Protein AF-0000000076866438 (afdb_homodimer)

Radius of gyration: 17.54 Å; Cα contacts (8 Å, |Δi|>4): 318; chains: 2; bounding box: 31×53×36 Å

Foldseek 3Di:
DFKFFDPPDDLVLLVVLLVVLVVQDFPLVLCPPPHVQVPVVDSRSSSRQSLRSSCLVCVVVPDDSCSVNGIDDDPDFPADDSRGHDDNPD/DFKFFDPPDDLVLLVVLLVVLVVQDFPLVLCPPPHVQVPVVDSRSSSRQSLRSSCLVCVVVPDDSCSVPGIDDDPDFPADDSRGHDDNPD

Structure (mmCIF, N/CA/C/O backbone):
data_AF-0000000076866438-model_v1
#
loop_
_entity.id
_entity.type
_entity.pdbx_description
1 polymer 'X8 domain-containing protein'
#
loop_
_atom_site.group_PDB
_atom_site.id
_atom_site.type_symbol
_atom_site.label_atom_id
_atom_site.label_alt_id
_atom_site.label_comp_id
_atom_site.label_asym_id
_atom_site.label_entity_id
_atom_site.label_seq_id
_atom_site.pdbx_PDB_ins_code
_atom_site.Cartn_x
_atom_site.Cartn_y
_atom_site.Cartn_z
_atom_site.occupancy
_atom_site.B_iso_or_equiv
_atom_site.auth_seq_id
_atom_site.auth_comp_id
_atom_site.auth_asym_id
_atom_site.auth_atom_id
_atom_site.pdbx_PDB_model_num
ATOM 1 N N . MET A 1 1 ? -9.086 10 14.938 1 94.44 1 MET A N 1
ATOM 2 C CA . MET A 1 1 ? -7.809 9.328 14.719 1 94.44 1 MET A CA 1
ATOM 3 C C . MET A 1 1 ? -7.133 9.836 13.453 1 94.44 1 MET A C 1
ATOM 5 O O . MET A 1 1 ? -7.797 10.344 12.547 1 94.44 1 MET A O 1
ATOM 9 N N . TYR A 1 2 ? -5.754 9.938 13.547 1 97.69 2 TYR A N 1
ATOM 10 C CA . TYR A 1 2 ? -4.953 10.398 12.414 1 97.69 2 TYR A CA 1
ATOM 11 C C . TYR A 1 2 ? -4.102 9.273 11.852 1 97.69 2 TYR A C 1
ATOM 13 O O . TYR A 1 2 ? -3.711 8.352 12.578 1 97.69 2 TYR A O 1
ATOM 21 N N . CYS A 1 3 ? -3.908 9.328 10.602 1 98.06 3 CYS A N 1
ATOM 22 C CA . CYS A 1 3 ? -3.047 8.367 9.914 1 98.06 3 CYS A CA 1
ATOM 23 C C . CYS A 1 3 ? -1.666 8.961 9.664 1 98.06 3 CYS A C 1
ATOM 25 O O . CYS A 1 3 ? -1.512 9.852 8.828 1 98.06 3 CYS A O 1
ATOM 27 N N . VAL A 1 4 ? -0.634 8.477 10.414 1 98.62 4 VAL A N 1
ATOM 28 C CA . VAL A 1 4 ? 0.696 9.07 10.305 1 98.62 4 VAL A CA 1
ATOM 29 C C . VAL A 1 4 ? 1.704 8 9.891 1 98.62 4 VAL A C 1
ATOM 31 O O . VAL A 1 4 ? 1.559 6.828 10.25 1 98.62 4 VAL A O 1
ATOM 34 N N . CYS A 1 5 ? 2.758 8.469 9.141 1 98.69 5 CYS A N 1
ATOM 35 C CA . CYS A 1 5 ? 3.799 7.531 8.727 1 98.69 5 CYS A CA 1
ATOM 36 C C . CYS A 1 5 ? 4.773 7.258 9.867 1 98.69 5 CYS A C 1
ATOM 38 O O . CYS A 1 5 ? 5.09 8.156 10.648 1 98.69 5 CYS A O 1
ATOM 40 N N . LYS A 1 6 ? 5.148 6.012 9.836 1 97.69 6 LYS A N 1
ATOM 41 C CA . LYS A 1 6 ? 6.129 5.613 10.844 1 97.69 6 LYS A CA 1
ATOM 42 C C . LYS A 1 6 ? 7.496 6.23 10.562 1 97.69 6 LYS A C 1
ATOM 44 O O . LYS A 1 6 ? 7.949 6.238 9.414 1 97.69 6 LYS A O 1
ATOM 49 N N . SER A 1 7 ? 8.141 6.676 11.656 1 97 7 SER A N 1
ATOM 50 C CA . SER A 1 7 ? 9.406 7.383 11.477 1 97 7 SER A CA 1
ATOM 51 C C . SER A 1 7 ? 10.508 6.438 11.008 1 97 7 SER A C 1
ATOM 53 O O . SER A 1 7 ? 11.492 6.871 10.406 1 97 7 SER A O 1
ATOM 55 N N . ASP A 1 8 ? 10.312 5.098 11.227 1 96.75 8 ASP A N 1
ATOM 56 C CA . ASP A 1 8 ? 11.359 4.145 10.898 1 96.75 8 ASP A CA 1
ATOM 57 C C . ASP A 1 8 ? 11.047 3.414 9.594 1 96.75 8 ASP A C 1
ATOM 59 O O . ASP A 1 8 ? 11.742 2.469 9.219 1 96.75 8 ASP A O 1
ATOM 63 N N . ALA A 1 9 ? 10.031 3.859 8.969 1 94.81 9 ALA A N 1
ATOM 64 C CA . ALA A 1 9 ? 9.711 3.244 7.684 1 94.81 9 ALA A CA 1
ATOM 65 C C . ALA A 1 9 ? 10.742 3.611 6.629 1 94.81 9 ALA A C 1
ATOM 67 O O . ALA A 1 9 ? 11.445 4.617 6.758 1 94.81 9 ALA A O 1
ATOM 68 N N . ASN A 1 10 ? 10.891 2.703 5.637 1 93.88 10 ASN A N 1
ATOM 69 C CA . ASN A 1 10 ? 11.797 2.953 4.523 1 93.88 10 ASN A CA 1
ATOM 70 C C . ASN A 1 10 ? 11.391 4.199 3.74 1 93.88 10 ASN A C 1
ATOM 72 O O . ASN A 1 10 ? 10.234 4.344 3.348 1 93.88 10 ASN A O 1
ATOM 76 N N . PRO A 1 11 ? 12.398 5.176 3.453 1 95.44 11 PRO A N 1
ATOM 77 C CA . PRO A 1 11 ? 12.047 6.426 2.775 1 95.44 11 PRO A CA 1
ATOM 78 C C . PRO A 1 11 ? 11.477 6.199 1.376 1 95.44 11 PRO A C 1
ATOM 80 O O . PRO A 1 11 ? 10.633 6.969 0.918 1 95.44 11 PRO A O 1
ATOM 83 N N . VAL A 1 12 ? 11.914 5.16 0.755 1 93.44 12 VAL A N 1
ATOM 84 C CA . VAL A 1 12 ? 11.375 4.855 -0.569 1 93.44 12 VAL A CA 1
ATOM 85 C C . VAL A 1 12 ? 9.922 4.422 -0.452 1 93.44 12 VAL A C 1
ATOM 87 O O . VAL A 1 12 ? 9.078 4.84 -1.248 1 93.44 12 VAL A O 1
ATOM 90 N N . ALA A 1 13 ? 9.695 3.643 0.565 1 94 13 ALA A N 1
ATOM 91 C CA . ALA A 1 13 ? 8.32 3.221 0.812 1 94 13 ALA A CA 1
ATOM 92 C C . ALA A 1 13 ? 7.434 4.41 1.176 1 94 13 ALA A C 1
ATOM 94 O O . ALA A 1 13 ? 6.281 4.488 0.75 1 94 13 ALA A O 1
ATOM 95 N N . MET A 1 14 ? 7.988 5.312 1.877 1 96.75 14 MET A N 1
ATOM 96 C CA . MET A 1 14 ? 7.238 6.52 2.223 1 96.75 14 MET A CA 1
ATOM 97 C C . MET A 1 14 ? 6.934 7.348 0.978 1 96.75 14 MET A C 1
ATOM 99 O O . MET A 1 14 ? 5.828 7.867 0.829 1 96.75 14 MET A O 1
ATOM 103 N N . GLN A 1 15 ? 7.895 7.445 0.109 1 96.25 15 GLN A N 1
ATOM 104 C CA . GLN A 1 15 ? 7.664 8.203 -1.116 1 96.25 15 GLN A CA 1
ATOM 105 C C . GLN A 1 15 ? 6.566 7.566 -1.961 1 96.25 15 GLN A C 1
ATOM 107 O O . GLN A 1 15 ? 5.75 8.273 -2.559 1 96.25 15 GLN A O 1
ATOM 112 N N . LYS A 1 16 ? 6.516 6.254 -1.941 1 94.38 16 LYS A N 1
ATOM 113 C CA . LYS A 1 16 ? 5.469 5.555 -2.682 1 94.38 16 LYS A CA 1
ATOM 114 C C . LYS A 1 16 ? 4.102 5.793 -2.053 1 94.38 16 LYS A C 1
ATOM 116 O O . LYS A 1 16 ? 3.107 5.969 -2.762 1 94.38 16 LYS A O 1
ATOM 121 N N . ALA A 1 17 ? 4.086 5.816 -0.719 1 97.25 17 ALA A N 1
ATOM 122 C CA . ALA A 1 17 ? 2.846 6.133 -0.014 1 97.25 17 ALA A CA 1
ATOM 123 C C . ALA A 1 17 ? 2.365 7.543 -0.348 1 97.25 17 ALA A C 1
ATOM 125 O O . ALA A 1 17 ? 1.174 7.762 -0.574 1 97.25 17 ALA A O 1
ATOM 126 N N . ILE A 1 18 ? 3.338 8.445 -0.45 1 98.31 18 ILE A N 1
ATOM 127 C CA . ILE A 1 18 ? 3.01 9.82 -0.825 1 98.31 18 ILE A CA 1
ATOM 128 C C . ILE A 1 18 ? 2.414 9.844 -2.23 1 98.31 18 ILE A C 1
ATOM 130 O O . ILE A 1 18 ? 1.338 10.398 -2.447 1 98.31 18 ILE A O 1
ATOM 134 N N . ASP A 1 19 ? 3.074 9.203 -3.148 1 96.94 19 ASP A N 1
ATOM 135 C CA . ASP A 1 19 ? 2.619 9.18 -4.535 1 96.94 19 ASP A CA 1
ATOM 136 C C . ASP A 1 19 ? 1.227 8.562 -4.645 1 96.94 19 ASP A C 1
ATOM 138 O O . ASP A 1 19 ? 0.38 9.062 -5.391 1 96.94 19 ASP A O 1
ATOM 142 N N . TYR A 1 20 ? 1.053 7.582 -3.914 1 95.69 20 TYR A N 1
ATOM 143 C CA . TYR A 1 20 ? -0.239 6.906 -3.941 1 95.69 20 TYR A CA 1
ATOM 144 C C . TYR A 1 20 ? -1.34 7.809 -3.398 1 95.69 20 TYR A C 1
ATOM 146 O O . TYR A 1 20 ? -2.357 8.023 -4.062 1 95.69 20 TYR A O 1
ATOM 154 N N . ALA A 1 21 ? -1.136 8.289 -2.203 1 97.75 21 ALA A N 1
ATOM 155 C CA . ALA A 1 21 ? -2.139 9.133 -1.563 1 97.75 21 ALA A CA 1
ATOM 156 C C . ALA A 1 21 ? -2.465 10.344 -2.43 1 97.75 21 ALA A C 1
ATOM 158 O O . ALA A 1 21 ? -3.637 10.68 -2.623 1 97.75 21 ALA A O 1
ATOM 159 N N . CYS A 1 22 ? -1.438 10.906 -2.949 1 98.31 22 CYS A N 1
ATOM 160 C CA . CYS A 1 22 ? -1.646 12.086 -3.779 1 98.31 22 CYS A CA 1
ATOM 161 C C . CYS A 1 22 ? -2.361 11.719 -5.074 1 98.31 22 CYS A C 1
ATOM 163 O O . CYS A 1 22 ? -3.242 12.453 -5.527 1 98.31 22 CYS A O 1
ATOM 165 N N . GLY A 1 23 ? -1.96 10.656 -5.57 1 96.31 23 GLY A N 1
ATOM 166 C CA . GLY A 1 23 ? -2.586 10.188 -6.797 1 96.31 23 GLY A CA 1
ATOM 167 C C . GLY A 1 23 ? -4.027 9.75 -6.605 1 96.31 23 GLY A C 1
ATOM 168 O O . GLY A 1 23 ? -4.789 9.664 -7.57 1 96.31 23 GLY A O 1
ATOM 169 N N . LYS A 1 24 ? -4.395 9.523 -5.312 1 95.06 24 LYS A N 1
ATOM 170 C CA . LYS A 1 24 ? -5.727 8.992 -5.039 1 95.06 24 LYS A CA 1
ATOM 171 C C . LYS A 1 24 ? -6.609 10.039 -4.359 1 95.06 24 LYS A C 1
ATOM 173 O O . LYS A 1 24 ? -7.637 9.695 -3.766 1 95.06 24 LYS A O 1
ATOM 178 N N . GLY A 1 25 ? -6.203 11.32 -4.363 1 95.88 25 GLY A N 1
ATOM 179 C CA . GLY A 1 25 ? -7.129 12.383 -4.016 1 95.88 25 GLY A CA 1
ATOM 180 C C . GLY A 1 25 ? -6.758 13.102 -2.732 1 95.88 25 GLY A C 1
ATOM 181 O O . GLY A 1 25 ? -7.441 14.039 -2.32 1 95.88 25 GLY A O 1
ATOM 182 N N . ALA A 1 26 ? -5.648 12.695 -2.113 1 97.81 26 ALA A N 1
ATOM 183 C CA . ALA A 1 26 ? -5.152 13.477 -0.986 1 97.81 26 ALA A CA 1
ATOM 184 C C . ALA A 1 26 ? -4.828 14.906 -1.413 1 97.81 26 ALA A C 1
ATOM 186 O O . ALA A 1 26 ? -4.551 15.164 -2.588 1 97.81 26 ALA A O 1
ATOM 187 N N . ASP A 1 27 ? -5.023 15.812 -0.448 1 98.31 27 ASP A N 1
ATOM 188 C CA . ASP A 1 27 ? -4.637 17.188 -0.733 1 98.31 27 ASP A CA 1
ATOM 189 C C . ASP A 1 27 ? -3.131 17.375 -0.572 1 98.31 27 ASP A C 1
ATOM 191 O O . ASP A 1 27 ? -2.668 17.859 0.469 1 98.31 27 ASP A O 1
ATOM 195 N N . CYS A 1 28 ? -2.412 17.203 -1.596 1 98.62 28 CYS A N 1
ATOM 196 C CA . CYS A 1 28 ? -0.958 17.219 -1.5 1 98.62 28 CYS A CA 1
ATOM 197 C C . CYS A 1 28 ? -0.394 18.594 -1.804 1 98.62 28 CYS A C 1
ATOM 199 O O . CYS A 1 28 ? 0.812 18.812 -1.685 1 98.62 28 CYS A O 1
ATOM 201 N N . THR A 1 29 ? -1.318 19.531 -2.121 1 98.44 29 THR A N 1
ATOM 202 C CA . THR A 1 29 ? -0.868 20.906 -2.273 1 98.44 29 THR A CA 1
ATOM 203 C C . THR A 1 29 ? -0.318 21.453 -0.956 1 98.44 29 THR A C 1
ATOM 205 O O . THR A 1 29 ? 0.537 22.344 -0.951 1 98.44 29 THR A O 1
ATOM 208 N N . GLN A 1 30 ? -0.712 20.859 0.175 1 98.38 30 GLN A N 1
ATOM 209 C CA . GLN A 1 30 ? -0.314 21.312 1.504 1 98.38 30 GLN A CA 1
ATOM 210 C C . GLN A 1 30 ? 1.146 20.969 1.787 1 98.38 30 GLN A C 1
ATOM 212 O O . GLN A 1 30 ? 1.764 21.562 2.682 1 98.38 30 GLN A O 1
ATOM 217 N N . ILE A 1 31 ? 1.725 20.047 0.978 1 98.56 31 ILE A N 1
ATOM 218 C CA . ILE A 1 31 ? 3.088 19.609 1.261 1 98.56 31 ILE A CA 1
ATOM 219 C C . ILE A 1 31 ? 4.008 20.016 0.11 1 98.56 31 ILE A C 1
ATOM 221 O O . ILE A 1 31 ? 5.148 19.547 0.027 1 98.56 31 ILE A O 1
ATOM 225 N N . THR A 1 32 ? 3.459 20.781 -0.748 1 97.69 32 THR A N 1
ATOM 226 C CA . THR A 1 32 ? 4.34 21.406 -1.731 1 97.69 32 THR A CA 1
ATOM 227 C C . THR A 1 32 ? 5.125 22.547 -1.105 1 97.69 32 THR A C 1
ATOM 229 O O . THR A 1 32 ? 4.832 22.969 0.015 1 97.69 32 THR A O 1
ATOM 232 N N . SER A 1 33 ? 6.117 23.062 -1.827 1 96.88 33 SER A N 1
ATOM 233 C CA . SER A 1 33 ? 7.047 24.047 -1.274 1 96.88 33 SER A CA 1
ATOM 234 C C . SER A 1 33 ? 6.309 25.281 -0.787 1 96.88 33 SER A C 1
ATOM 236 O O . SER A 1 33 ? 6.762 25.953 0.146 1 96.88 33 SER A O 1
ATOM 238 N N . SER A 1 34 ? 5.188 25.609 -1.301 1 96.88 34 SER A N 1
ATOM 239 C CA . SER A 1 34 ? 4.43 26.797 -0.915 1 96.88 34 SER A CA 1
ATOM 240 C C . SER A 1 34 ? 3.363 26.453 0.121 1 96.88 34 SER A C 1
ATOM 242 O O . SER A 1 34 ? 2.688 27.359 0.639 1 96.88 34 SER A O 1
ATOM 244 N N . GLY A 1 35 ? 3.207 25.188 0.404 1 98 35 GLY A N 1
ATOM 245 C CA . GLY A 1 35 ? 2.141 24.766 1.302 1 98 35 GLY A CA 1
ATOM 246 C C . GLY A 1 35 ? 2.521 24.875 2.768 1 98 35 GLY A C 1
ATOM 247 O O . GLY A 1 35 ? 3.699 24.781 3.117 1 98 35 GLY A O 1
ATOM 248 N N . PRO A 1 36 ? 1.555 24.953 3.613 1 98.12 36 PRO A N 1
ATOM 249 C CA . PRO A 1 36 ? 1.802 25.156 5.043 1 98.12 36 PRO A CA 1
ATOM 250 C C . PRO A 1 36 ? 2.367 23.922 5.727 1 98.12 36 PRO A C 1
ATOM 252 O O . PRO A 1 36 ? 2.916 24.016 6.824 1 98.12 36 PRO A O 1
ATOM 255 N N . CYS A 1 37 ? 2.289 22.75 5.062 1 98.56 37 CYS A N 1
ATOM 256 C CA . CYS A 1 37 ? 2.762 21.516 5.695 1 98.56 37 CYS A CA 1
ATOM 257 C C . CYS A 1 37 ? 4.035 21.016 5.027 1 98.56 37 CYS A C 1
ATOM 259 O O . CYS A 1 37 ? 4.43 19.875 5.223 1 98.56 37 CYS A O 1
ATOM 261 N N . PHE A 1 38 ? 4.621 21.969 4.258 1 98.25 38 PHE A N 1
ATOM 262 C CA . PHE A 1 38 ? 5.879 21.594 3.623 1 98.25 38 PHE A CA 1
ATOM 263 C C . PHE A 1 38 ? 6.996 21.469 4.656 1 98.25 38 PHE A C 1
ATOM 265 O O . PHE A 1 38 ? 7.883 20.625 4.52 1 98.25 38 PHE A O 1
ATOM 272 N N . GLN A 1 39 ? 6.824 22.328 5.68 1 95.69 39 GLN A N 1
ATOM 273 C CA . GLN A 1 39 ? 7.797 22.266 6.766 1 95.69 39 GLN A CA 1
ATOM 274 C C . GLN A 1 39 ? 7.242 21.484 7.961 1 95.69 39 GLN A C 1
ATOM 276 O O . GLN A 1 39 ? 6.082 21.672 8.336 1 95.69 39 GLN A O 1
ATOM 281 N N . PRO A 1 40 ? 8.156 20.516 8.625 1 94.75 40 PRO A N 1
ATOM 282 C CA . PRO A 1 40 ? 9.539 20.234 8.227 1 94.75 40 PRO A CA 1
ATOM 283 C C . PRO A 1 40 ? 9.633 19.516 6.891 1 94.75 40 PRO A C 1
ATOM 285 O O . PRO A 1 40 ? 8.789 18.672 6.586 1 94.75 40 PRO A O 1
ATOM 288 N N . SER A 1 41 ? 10.641 19.859 6.055 1 95.75 41 SER A N 1
ATOM 289 C CA . SER A 1 41 ? 10.812 19.234 4.742 1 95.75 41 SER A CA 1
ATOM 290 C C . SER A 1 41 ? 11.492 17.875 4.859 1 95.75 41 SER A C 1
ATOM 292 O O . SER A 1 41 ? 12.672 17.734 4.539 1 95.75 41 SER A O 1
ATOM 294 N N . SER A 1 42 ? 10.773 16.938 5.414 1 96.75 42 SER A N 1
ATOM 295 C CA . SER A 1 42 ? 11.195 15.539 5.52 1 96.75 42 SER A CA 1
ATOM 296 C C . SER A 1 42 ? 10.172 14.602 4.875 1 96.75 42 SER A C 1
ATOM 298 O O . SER A 1 42 ? 8.984 14.922 4.812 1 96.75 42 SER A O 1
ATOM 300 N N . VAL A 1 43 ? 10.672 13.508 4.484 1 97.62 43 VAL A N 1
ATOM 301 C CA . VAL A 1 43 ? 9.797 12.57 3.793 1 97.62 43 VAL A CA 1
ATOM 302 C C . VAL A 1 43 ? 8.742 12.039 4.762 1 97.62 43 VAL A C 1
ATOM 304 O O . VAL A 1 43 ? 7.59 11.82 4.379 1 97.62 43 VAL A O 1
ATOM 307 N N . VAL A 1 44 ? 9.133 11.883 6.074 1 98.25 44 VAL A N 1
ATOM 308 C CA . VAL A 1 44 ? 8.195 11.359 7.062 1 98.25 44 VAL A CA 1
ATOM 309 C C . VAL A 1 44 ? 7.059 12.352 7.281 1 98.25 44 VAL A C 1
ATOM 311 O O . VAL A 1 44 ? 5.891 11.961 7.344 1 98.25 44 VAL A O 1
ATOM 314 N N . ALA A 1 45 ? 7.367 13.625 7.367 1 98.12 45 ALA A N 1
ATOM 315 C CA . ALA A 1 45 ? 6.348 14.648 7.582 1 98.12 45 ALA A CA 1
ATOM 316 C C . ALA A 1 45 ? 5.395 14.734 6.391 1 98.12 45 ALA A C 1
ATOM 318 O O . ALA A 1 45 ? 4.176 14.781 6.566 1 98.12 45 ALA A O 1
ATOM 319 N N . HIS A 1 46 ? 5.926 14.695 5.203 1 98.75 46 HIS A N 1
ATOM 320 C CA . HIS A 1 46 ? 5.105 14.773 3.998 1 98.75 46 HIS A CA 1
ATOM 321 C C . HIS A 1 46 ? 4.258 13.516 3.83 1 98.75 46 HIS A C 1
ATOM 323 O O . HIS A 1 46 ? 3.082 13.594 3.467 1 98.75 46 HIS A O 1
ATOM 329 N N . CYS A 1 47 ? 4.863 12.484 4.199 1 98.81 47 CYS A N 1
ATOM 330 C CA . CYS A 1 47 ? 4.156 11.203 4.141 1 98.81 47 CYS A CA 1
ATOM 331 C C . CYS A 1 47 ? 2.98 11.188 5.109 1 98.81 47 CYS A C 1
ATOM 333 O O . CYS A 1 47 ? 1.873 10.797 4.742 1 98.81 47 CYS A O 1
ATOM 335 N N . SER A 1 48 ? 3.197 11.656 6.285 1 98.81 48 SER A N 1
ATOM 336 C CA . SER A 1 48 ? 2.15 11.664 7.301 1 98.81 48 SER A CA 1
ATOM 337 C C . SER A 1 48 ? 0.969 12.523 6.871 1 98.81 48 SER A C 1
ATOM 339 O O . SER A 1 48 ? -0.186 12.125 7.012 1 98.81 48 SER A O 1
ATOM 341 N N . TYR A 1 49 ? 1.307 13.656 6.285 1 98.81 49 TYR A N 1
ATOM 342 C CA . TYR A 1 49 ? 0.202 14.508 5.867 1 98.81 49 TYR A CA 1
ATOM 343 C C . TYR A 1 49 ? -0.583 13.875 4.727 1 98.81 49 TYR A C 1
ATOM 345 O O . TYR A 1 49 ? -1.814 13.836 4.758 1 98.81 49 TYR A O 1
ATOM 353 N N . ALA A 1 50 ? 0.12 13.375 3.75 1 98.69 50 ALA A N 1
ATOM 354 C CA . ALA A 1 50 ? -0.521 12.789 2.576 1 98.69 50 ALA A CA 1
ATOM 355 C C . ALA A 1 50 ? -1.373 11.578 2.965 1 98.69 50 ALA A C 1
ATOM 357 O O . ALA A 1 50 ? -2.531 11.477 2.555 1 98.69 50 ALA A O 1
ATOM 358 N N . CYS A 1 51 ? -0.85 10.742 3.809 1 98.5 51 CYS A N 1
ATOM 359 C CA . CYS A 1 51 ? -1.56 9.547 4.238 1 98.5 51 CYS A CA 1
ATOM 360 C C . CYS A 1 51 ? -2.789 9.906 5.062 1 98.5 51 CYS A C 1
ATOM 362 O O . CYS A 1 51 ? -3.855 9.312 4.887 1 98.5 51 CYS A O 1
ATOM 364 N N . ASN A 1 52 ? -2.607 10.867 5.883 1 98.62 52 ASN A N 1
ATOM 365 C CA . ASN A 1 52 ? -3.754 11.297 6.676 1 98.62 52 ASN A CA 1
ATOM 366 C C . ASN A 1 52 ? -4.844 11.906 5.801 1 98.62 52 ASN A C 1
ATOM 368 O O . ASN A 1 52 ? -6.027 11.617 5.984 1 98.62 52 ASN A O 1
ATOM 372 N N . SER A 1 53 ? -4.367 12.812 4.93 1 98.31 53 SER A N 1
ATOM 373 C CA . SER A 1 53 ? -5.34 13.43 4.035 1 98.31 53 SER A CA 1
ATOM 374 C C . SER A 1 53 ? -6.133 12.375 3.27 1 98.31 53 SER A C 1
ATOM 376 O O . SER A 1 53 ? -7.363 12.445 3.199 1 98.31 53 SER A O 1
ATOM 378 N N . TYR A 1 54 ? -5.469 11.398 2.725 1 97.62 54 TYR A N 1
ATOM 379 C CA . TYR A 1 54 ? -6.117 10.297 2.021 1 97.62 54 TYR A CA 1
ATOM 380 C C . TYR A 1 54 ? -7.066 9.547 2.945 1 97.62 54 TYR A C 1
ATOM 382 O O . TYR A 1 54 ? -8.219 9.297 2.594 1 97.62 54 TYR A O 1
ATOM 390 N N . TYR A 1 55 ? -6.582 9.203 4.109 1 97.06 55 TYR A N 1
ATOM 391 C CA . TYR A 1 55 ? -7.332 8.406 5.078 1 97.06 55 TYR A CA 1
ATOM 392 C C . TYR A 1 55 ? -8.617 9.117 5.484 1 97.06 55 TYR A C 1
ATOM 394 O O . TYR A 1 55 ? -9.695 8.508 5.488 1 97.06 55 TYR A O 1
ATOM 402 N N . GLN A 1 56 ? -8.516 10.32 5.77 1 97.31 56 GLN A N 1
ATOM 403 C CA . GLN A 1 56 ? -9.695 11.055 6.211 1 97.31 56 GLN A CA 1
ATOM 404 C C . GLN A 1 56 ? -10.758 11.102 5.117 1 97.31 56 GLN A C 1
ATOM 406 O O . GLN A 1 56 ? -11.953 11.086 5.41 1 97.31 56 GLN A O 1
ATOM 411 N N . LYS A 1 57 ? -10.359 11.102 3.9 1 95.19 57 LYS A N 1
ATOM 412 C CA . LYS A 1 57 ? -11.297 11.211 2.787 1 95.19 57 LYS A CA 1
ATOM 413 C C . LYS A 1 57 ? -11.914 9.859 2.445 1 95.19 57 LYS A C 1
ATOM 415 O O . LYS A 1 57 ? -13.023 9.789 1.92 1 95.19 57 LYS A O 1
ATOM 420 N N . ASN A 1 58 ? -11.234 8.859 2.859 1 92.75 58 ASN A N 1
ATOM 421 C CA . ASN A 1 58 ? -11.633 7.578 2.283 1 92.75 58 ASN A CA 1
ATOM 422 C C . ASN A 1 58 ? -11.945 6.547 3.363 1 92.75 58 ASN A C 1
ATOM 424 O O . ASN A 1 58 ? -12.391 5.438 3.061 1 92.75 58 ASN A O 1
ATOM 428 N N . ALA A 1 59 ? -11.734 6.887 4.578 1 89.81 59 ALA A N 1
ATOM 429 C CA . ALA A 1 59 ? -11.961 5.922 5.652 1 89.81 59 ALA A CA 1
ATOM 430 C C . ALA A 1 59 ? -13.398 5.414 5.637 1 89.81 59 ALA A C 1
ATOM 432 O O . ALA A 1 59 ? -13.648 4.227 5.875 1 89.81 59 ALA A O 1
ATOM 433 N N . GLY A 1 60 ? -14.266 6.281 5.355 1 85.75 60 GLY A N 1
ATOM 434 C CA . GLY A 1 60 ? -15.672 5.91 5.309 1 85.75 60 GLY A CA 1
ATOM 435 C C . GLY A 1 60 ? -15.992 4.918 4.203 1 85.75 60 GLY A C 1
ATOM 436 O O . GLY A 1 60 ? -17.031 4.246 4.246 1 85.75 60 GLY A O 1
ATOM 437 N N . MET A 1 61 ? -15.148 4.789 3.27 1 82.5 61 MET A N 1
ATOM 438 C CA . MET A 1 61 ? -15.344 3.895 2.133 1 82.5 61 MET A CA 1
ATOM 439 C C . MET A 1 61 ? -14.469 2.654 2.256 1 82.5 61 MET A C 1
ATOM 441 O O . MET A 1 61 ? -14.25 1.942 1.274 1 82.5 61 MET A O 1
ATOM 445 N N . GLY A 1 62 ? -13.875 2.479 3.449 1 79.94 62 GLY A N 1
ATOM 446 C CA . GLY A 1 62 ? -13.164 1.238 3.707 1 79.94 62 GLY A CA 1
ATOM 447 C C . GLY A 1 62 ? -11.656 1.383 3.604 1 79.94 62 GLY A C 1
ATOM 448 O O . GLY A 1 62 ? -10.914 0.413 3.799 1 79.94 62 GLY A O 1
ATOM 449 N N . ALA A 1 63 ? -11.25 2.615 3.322 1 84 63 ALA A N 1
ATOM 450 C CA . ALA A 1 63 ? -9.805 2.816 3.283 1 84 63 ALA A CA 1
ATOM 451 C C . ALA A 1 63 ? -9.188 2.633 4.668 1 84 63 ALA A C 1
ATOM 453 O O . ALA A 1 63 ? -9.773 3.035 5.676 1 84 63 ALA A O 1
ATOM 454 N N . THR A 1 64 ? -8 1.948 4.582 1 86.38 64 THR A N 1
ATOM 455 C CA . THR A 1 64 ? -7.273 1.749 5.832 1 86.38 64 THR A CA 1
ATOM 456 C C . THR A 1 64 ? -6.027 2.625 5.875 1 86.38 64 THR A C 1
ATOM 458 O O . THR A 1 64 ? -5.582 3.133 4.844 1 86.38 64 THR A O 1
ATOM 461 N N . CYS A 1 65 ? -5.555 2.846 7.074 1 94.06 65 CYS A N 1
ATOM 462 C CA . CYS A 1 65 ? -4.352 3.639 7.293 1 94.06 65 CYS A CA 1
ATOM 463 C C . CYS A 1 65 ? -3.102 2.773 7.18 1 94.06 65 CYS A C 1
ATOM 465 O O . CYS A 1 65 ? -1.993 3.238 7.453 1 94.06 65 CYS A O 1
ATOM 467 N N . ASP A 1 66 ? -3.115 1.652 6.727 1 92.06 66 ASP A N 1
ATOM 468 C CA . ASP A 1 66 ? -1.976 0.741 6.793 1 92.06 66 ASP A CA 1
ATOM 469 C C . ASP A 1 66 ? -0.891 1.147 5.797 1 92.06 66 ASP A C 1
ATOM 471 O O . ASP A 1 66 ? 0.267 1.337 6.176 1 92.06 66 ASP A O 1
ATOM 475 N N . PHE A 1 67 ? -1.137 1.435 4.535 1 95.19 67 PHE A N 1
ATOM 476 C CA . PHE A 1 67 ? -0.222 1.769 3.451 1 95.19 67 PHE A CA 1
ATOM 477 C C . PHE A 1 67 ? 0.929 0.771 3.389 1 95.19 67 PHE A C 1
ATOM 479 O O . PHE A 1 67 ? 2.098 1.164 3.381 1 95.19 67 PHE A O 1
ATOM 486 N N . MET A 1 68 ? 0.582 -0.462 3.389 1 93.31 68 MET A N 1
ATOM 487 C CA . MET A 1 68 ? 1.511 -1.586 3.328 1 93.31 68 MET A CA 1
ATOM 488 C C . MET A 1 68 ? 2.508 -1.531 4.48 1 93.31 68 MET A C 1
ATOM 490 O O . MET A 1 68 ? 3.695 -1.8 4.293 1 93.31 68 MET A O 1
ATOM 494 N N . GLY A 1 69 ? 2.016 -0.999 5.602 1 92.62 69 GLY A N 1
ATOM 495 C CA . GLY A 1 69 ? 2.82 -1.023 6.812 1 92.62 69 GLY A CA 1
ATOM 496 C C . GLY A 1 69 ? 3.578 0.269 7.051 1 92.62 69 GLY A C 1
ATOM 497 O O . GLY A 1 69 ? 4.273 0.41 8.062 1 92.62 69 GLY A O 1
ATOM 498 N N . VAL A 1 70 ? 3.393 1.258 6.172 1 96.62 70 VAL A N 1
ATOM 499 C CA . VAL A 1 70 ? 4.16 2.496 6.227 1 96.62 70 VAL A CA 1
ATOM 500 C C . VAL A 1 70 ? 3.537 3.447 7.246 1 96.62 70 VAL A C 1
ATOM 502 O O . VAL A 1 70 ? 4.242 4.227 7.891 1 96.62 70 VAL A O 1
ATOM 505 N N . ALA A 1 71 ? 2.203 3.357 7.418 1 98.19 71 ALA A N 1
ATOM 506 C CA . ALA A 1 71 ? 1.498 4.324 8.258 1 98.19 71 ALA A CA 1
ATOM 507 C C . ALA A 1 71 ? 0.716 3.619 9.359 1 98.19 71 ALA A C 1
ATOM 509 O O . ALA A 1 71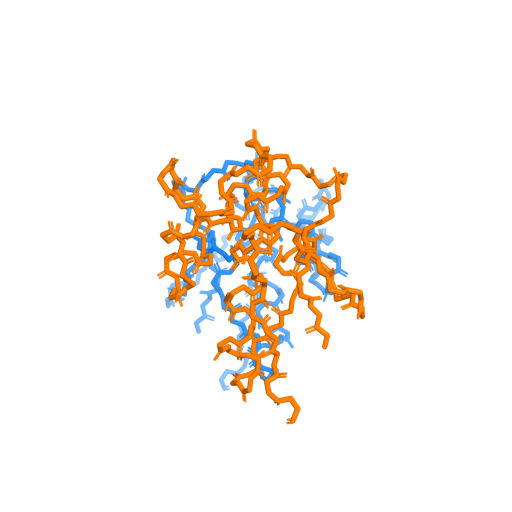 ? 0.511 2.404 9.312 1 98.19 71 ALA A O 1
ATOM 510 N N . THR A 1 72 ? 0.363 4.371 10.422 1 97.25 72 THR A N 1
ATOM 511 C CA . THR A 1 72 ? -0.372 3.855 11.57 1 97.25 72 THR A CA 1
ATOM 512 C C . THR A 1 72 ? -1.316 4.914 12.125 1 97.25 72 THR A C 1
ATOM 514 O O . THR A 1 72 ? -1.081 6.113 11.961 1 97.25 72 THR A O 1
ATOM 517 N N . LEU A 1 73 ? -2.387 4.469 12.812 1 96.75 73 LEU A N 1
ATOM 518 C CA . LEU A 1 73 ? -3.348 5.379 13.422 1 96.75 73 LEU A CA 1
ATOM 519 C C . LEU A 1 73 ? -2.814 5.926 14.742 1 96.75 73 LEU A C 1
ATOM 521 O O . LEU A 1 73 ? -2.189 5.195 15.516 1 96.75 73 LEU A O 1
ATOM 525 N N . THR A 1 74 ? -3.004 7.195 14.906 1 96.75 74 THR A N 1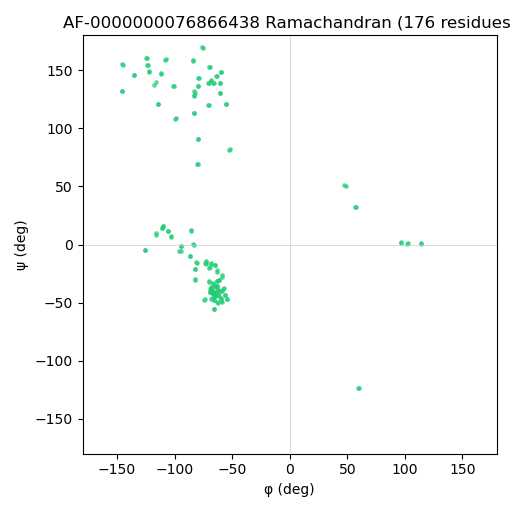
ATOM 526 C CA . THR A 1 74 ? -2.668 7.793 16.188 1 96.75 74 THR A CA 1
ATOM 527 C C . THR A 1 74 ? -3.775 8.734 16.656 1 96.75 74 THR A C 1
ATOM 529 O O . THR A 1 74 ? -4.445 9.367 15.836 1 96.75 74 THR A O 1
ATOM 532 N N . GLY A 1 75 ? -3.975 8.781 17.891 1 96.06 75 GLY A N 1
ATOM 533 C CA . GLY A 1 75 ? -4.969 9.68 18.453 1 96.06 75 GLY A CA 1
ATOM 534 C C . GLY A 1 75 ? -4.469 11.102 18.609 1 96.06 75 GLY A C 1
ATOM 535 O O . GLY A 1 75 ? -5.262 12.023 18.812 1 96.06 75 GLY A O 1
ATOM 536 N N . ALA A 1 76 ? -3.18 11.266 18.516 1 96 76 ALA A N 1
ATOM 537 C CA . ALA A 1 76 ? -2.578 12.586 18.672 1 96 76 ALA A CA 1
ATOM 538 C C . ALA A 1 76 ? -2.643 13.383 17.375 1 96 76 ALA A C 1
ATOM 540 O O . ALA A 1 76 ? -2.264 12.883 16.312 1 96 76 ALA A O 1
ATOM 541 N N . ASP A 1 77 ? -3.121 14.609 17.5 1 97.56 77 ASP A N 1
ATOM 542 C CA . ASP A 1 77 ? -3.152 15.516 16.359 1 97.56 77 ASP A CA 1
ATOM 543 C C . ASP A 1 77 ? -1.744 15.953 15.961 1 97.56 77 ASP A C 1
ATOM 545 O O . ASP A 1 77 ? -1.062 16.625 16.734 1 97.56 77 ASP A O 1
ATOM 549 N N . PRO A 1 78 ? -1.351 15.656 14.75 1 97.5 78 PRO A N 1
ATOM 550 C CA . PRO A 1 78 ? 0.018 15.992 14.352 1 97.5 78 PRO A CA 1
ATOM 551 C C . PRO A 1 78 ? 0.161 17.438 13.883 1 97.5 78 PRO A C 1
ATOM 553 O O . PRO A 1 78 ? 1.259 17.859 13.516 1 97.5 78 PRO A O 1
ATOM 556 N N . SER A 1 79 ? -0.855 18.188 13.891 1 98.12 79 SER A N 1
ATOM 557 C CA . SER A 1 79 ? -0.804 19.578 13.422 1 98.12 79 SER A CA 1
ATOM 558 C C . SER A 1 79 ? 0.185 20.391 14.242 1 98.12 79 SER A C 1
ATOM 560 O O . SER A 1 79 ? 0.374 20.141 15.43 1 98.12 79 SER A O 1
ATOM 562 N N . ALA A 1 80 ? 0.935 21.234 13.523 1 96.06 80 ALA A N 1
ATOM 563 C CA . ALA A 1 80 ? 1.874 22.141 14.172 1 96.06 80 ALA A CA 1
ATOM 564 C C . ALA A 1 80 ? 1.974 23.453 13.422 1 96.06 80 ALA A C 1
ATOM 566 O O . ALA A 1 80 ? 2.143 23.469 12.195 1 96.06 80 ALA A O 1
ATOM 567 N N . GLY A 1 81 ? 1.874 24.547 14.242 1 95.56 81 GLY A N 1
ATOM 568 C CA . GLY A 1 81 ? 1.935 25.844 13.586 1 95.56 81 GLY A CA 1
ATOM 569 C C . GLY A 1 81 ? 0.831 26.047 12.562 1 95.56 81 GLY A C 1
ATOM 570 O O . GLY A 1 81 ? -0.349 25.875 12.875 1 95.56 81 GLY A O 1
ATOM 571 N N . SER A 1 82 ? 1.243 26.359 11.273 1 96.56 82 SER A N 1
ATOM 572 C CA . SER A 1 82 ? 0.282 26.594 10.203 1 96.56 82 SER A CA 1
ATOM 573 C C . SER A 1 82 ? -0.115 25.297 9.516 1 96.56 82 SER A C 1
ATOM 575 O O . SER A 1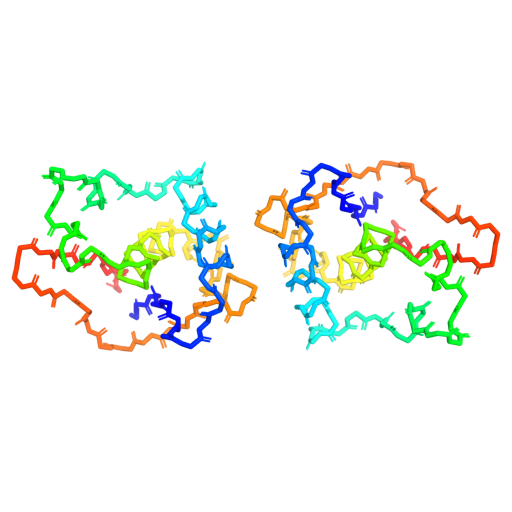 82 ? -1.07 25.266 8.742 1 96.56 82 SER A O 1
ATOM 577 N N . CYS A 1 83 ? 0.564 24.266 9.828 1 98.31 83 CYS A N 1
ATOM 578 C CA . CYS A 1 83 ? 0.221 22.969 9.25 1 98.31 83 CYS A CA 1
ATOM 579 C C . CYS A 1 83 ? -0.911 22.312 10.023 1 98.31 83 CYS A C 1
ATOM 581 O O . CYS A 1 83 ? -0.729 21.906 11.18 1 98.31 83 CYS A O 1
ATOM 583 N N . LYS A 1 84 ? -2.115 22.172 9.344 1 97.75 84 LYS A N 1
ATOM 584 C CA . LYS A 1 84 ? -3.293 21.578 9.969 1 97.75 84 LYS A CA 1
ATOM 585 C C . LYS A 1 84 ? -3.674 20.266 9.297 1 97.75 84 LYS A C 1
ATOM 587 O O . LYS A 1 84 ? -3.889 20.219 8.086 1 97.75 84 LYS A O 1
ATOM 592 N N . TYR A 1 85 ? -3.668 19.25 10.148 1 98.38 85 TYR A N 1
ATOM 593 C CA . TYR A 1 85 ? -4.137 17.953 9.672 1 98.38 85 TYR A CA 1
ATOM 594 C C . TYR A 1 85 ? -5.656 17.859 9.742 1 98.38 85 TYR A C 1
ATOM 596 O O . TYR A 1 85 ? -6.258 18.188 10.773 1 98.38 85 TYR A O 1
ATOM 604 N N . PRO A 1 86 ? -6.25 17.469 8.586 1 96.81 86 PRO A N 1
ATOM 605 C CA . PRO A 1 86 ? -7.684 17.188 8.695 1 96.81 86 PRO A CA 1
ATOM 606 C C . PRO A 1 86 ? -7.996 16.016 9.625 1 96.81 86 PRO A C 1
ATOM 608 O O . PRO A 1 86 ? -7.215 15.07 9.711 1 96.81 86 PRO A O 1
ATOM 611 N N . ALA A 1 87 ? -9.055 16.047 10.328 1 92 87 ALA A N 1
ATOM 612 C CA . ALA A 1 87 ? -9.547 14.977 11.188 1 92 87 ALA A CA 1
ATOM 613 C C . ALA A 1 87 ? -10.914 14.484 10.719 1 92 87 ALA A C 1
ATOM 615 O O . ALA A 1 87 ? -11.633 15.203 10.023 1 92 87 ALA A O 1
ATOM 616 N N . SER A 1 88 ? -11.039 13.07 10.75 1 72.88 88 SER A N 1
ATOM 617 C CA . SER A 1 88 ? -12.391 12.609 10.461 1 72.88 88 SER A CA 1
ATOM 618 C C . SER A 1 88 ? -13.406 13.25 11.406 1 72.88 88 SER A C 1
ATOM 620 O O . SER A 1 88 ? -13.102 13.508 12.57 1 72.88 88 SER A O 1
ATOM 622 N N . ALA A 1 89 ? -14.336 13.938 10.703 1 56.94 89 ALA A N 1
ATOM 623 C CA . ALA A 1 89 ? -15.469 14.398 11.5 1 56.94 89 ALA A CA 1
ATOM 624 C C . ALA A 1 89 ? 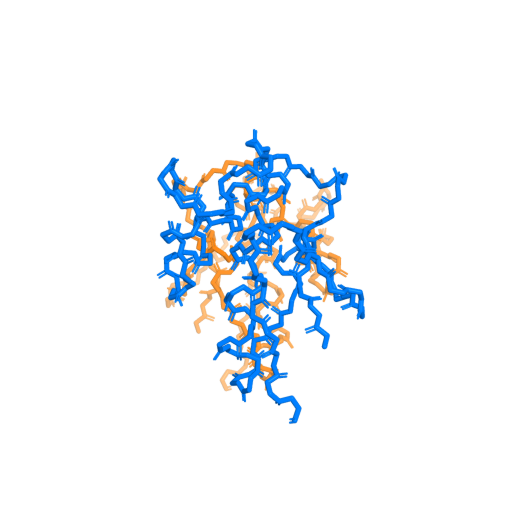-16.094 13.25 12.273 1 56.94 89 ALA A C 1
ATOM 626 O O . ALA A 1 89 ? -16.391 12.195 11.711 1 56.94 89 ALA A O 1
ATOM 627 N N . ARG A 1 90 ? -15.469 12.867 13.492 1 42.41 90 ARG A N 1
ATOM 628 C CA . ARG A 1 90 ? -16.406 12.016 14.219 1 42.41 90 ARG A CA 1
ATOM 629 C C . ARG A 1 90 ? -17.781 12.664 14.297 1 42.41 90 ARG A C 1
ATOM 631 O O . ARG A 1 90 ? -17.906 13.891 14.273 1 42.41 90 ARG A O 1
ATOM 638 N N . MET B 1 1 ? -9.688 -13.633 -12.102 1 94.44 1 MET B N 1
ATOM 639 C CA . MET B 1 1 ? -8.672 -12.594 -12.258 1 94.44 1 MET B CA 1
ATOM 640 C C . MET B 1 1 ? -7.52 -12.805 -11.281 1 94.44 1 MET B C 1
ATOM 642 O O . MET B 1 1 ? -7.691 -13.438 -10.234 1 94.44 1 MET B O 1
ATOM 646 N N . TYR B 1 2 ? -6.262 -12.477 -11.805 1 97.69 2 TYR B N 1
ATOM 647 C CA . TYR B 1 2 ? -5.051 -12.609 -11 1 97.69 2 TYR B CA 1
ATOM 648 C C . TYR B 1 2 ? -4.457 -11.242 -10.672 1 97.69 2 TYR B C 1
ATOM 650 O O . TYR B 1 2 ? -4.605 -10.297 -11.453 1 97.69 2 TYR B O 1
ATOM 658 N N . CYS B 1 3 ? -3.889 -11.18 -9.539 1 98.12 3 CYS B N 1
ATOM 659 C CA . CYS B 1 3 ? -3.191 -9.969 -9.109 1 98.12 3 CYS B CA 1
ATOM 660 C C . CYS B 1 3 ? -1.689 -10.102 -9.328 1 98.12 3 CYS B C 1
ATOM 662 O O . CYS B 1 3 ? -1.019 -10.859 -8.633 1 98.12 3 CYS B O 1
ATOM 664 N N . VAL B 1 4 ? -1.137 -9.359 -10.336 1 98.62 4 VAL B N 1
ATOM 665 C CA . VAL B 1 4 ? 0.275 -9.508 -10.672 1 98.62 4 VAL B CA 1
ATOM 666 C C . VAL B 1 4 ? 0.981 -8.164 -10.547 1 98.62 4 VAL B C 1
ATOM 668 O O . VAL B 1 4 ? 0.381 -7.113 -10.789 1 98.62 4 VAL B O 1
ATOM 671 N N . CYS B 1 5 ? 2.307 -8.258 -10.172 1 98.69 5 CYS B N 1
ATOM 672 C CA . CYS B 1 5 ? 3.084 -7.027 -10.055 1 98.69 5 CYS B CA 1
ATOM 673 C C . CYS B 1 5 ? 3.529 -6.531 -11.43 1 98.69 5 CYS B C 1
ATOM 675 O O . CYS B 1 5 ? 3.848 -7.332 -12.305 1 98.69 5 CYS B O 1
ATOM 677 N N . LYS B 1 6 ? 3.5 -5.207 -11.461 1 97.75 6 LYS B N 1
ATOM 678 C CA . LYS B 1 6 ? 3.951 -4.582 -12.703 1 97.75 6 LYS B CA 1
ATOM 679 C C . LYS B 1 6 ? 5.461 -4.738 -12.875 1 97.75 6 LYS B C 1
ATOM 681 O O . LYS B 1 6 ? 6.223 -4.551 -11.93 1 97.75 6 LYS B O 1
ATOM 686 N N . SER B 1 7 ? 5.844 -5.035 -14.148 1 97.06 7 SER B N 1
ATOM 687 C CA . SER B 1 7 ? 7.258 -5.309 -14.398 1 97.06 7 SER B CA 1
ATOM 688 C C . SER B 1 7 ? 8.102 -4.047 -14.25 1 97.06 7 SER B C 1
ATOM 690 O O . SER B 1 7 ? 9.305 -4.125 -14 1 97.06 7 SER B O 1
ATOM 692 N N . ASP B 1 8 ? 7.441 -2.84 -14.32 1 96.81 8 ASP B N 1
ATOM 693 C CA . ASP B 1 8 ? 8.195 -1.589 -14.281 1 96.81 8 ASP B CA 1
ATOM 694 C C . ASP B 1 8 ? 8.086 -0.925 -12.906 1 96.81 8 ASP B C 1
ATOM 696 O O . ASP B 1 8 ? 8.539 0.207 -12.727 1 96.81 8 ASP B O 1
ATOM 700 N N . ALA B 1 9 ? 7.484 -1.638 -12.031 1 94.81 9 ALA B N 1
ATOM 701 C CA . ALA B 1 9 ? 7.406 -1.084 -10.68 1 94.81 9 ALA B CA 1
ATOM 702 C C . ALA B 1 9 ? 8.781 -1.06 -10.016 1 94.81 9 ALA B C 1
ATOM 704 O O . ALA B 1 9 ? 9.672 -1.812 -10.398 1 94.81 9 ALA B O 1
ATOM 705 N N . ASN B 1 10 ? 8.93 -0.093 -9.078 1 93.88 10 ASN B N 1
ATOM 706 C CA . ASN B 1 10 ? 10.164 0.006 -8.312 1 93.88 10 ASN B CA 1
ATOM 707 C C . ASN B 1 10 ? 10.43 -1.261 -7.504 1 93.88 10 ASN B C 1
ATOM 709 O O . ASN B 1 10 ? 9.547 -1.736 -6.785 1 93.88 10 ASN B O 1
ATOM 713 N N . PRO B 1 11 ? 11.719 -1.874 -7.59 1 95.5 11 PRO B N 1
ATOM 714 C CA . PRO B 1 11 ? 12 -3.135 -6.898 1 95.5 11 PRO B CA 1
ATOM 715 C C . PRO B 1 11 ? 11.852 -3.02 -5.383 1 95.5 11 PRO B C 1
ATOM 717 O O . PRO B 1 11 ? 11.461 -3.988 -4.723 1 95.5 11 PRO B O 1
ATOM 720 N N . VAL B 1 12 ? 12.117 -1.861 -4.871 1 93.44 12 VAL B N 1
ATOM 721 C CA . VAL B 1 12 ? 11.945 -1.67 -3.434 1 93.44 12 VAL B CA 1
ATOM 722 C C . VAL B 1 12 ? 10.461 -1.708 -3.074 1 93.44 12 VAL B C 1
ATOM 724 O O . VAL B 1 12 ? 10.078 -2.32 -2.078 1 93.44 12 VAL B O 1
ATOM 727 N N . ALA B 1 13 ? 9.703 -1.087 -3.934 1 94.06 13 ALA B N 1
ATOM 728 C CA . ALA B 1 13 ? 8.258 -1.119 -3.725 1 94.06 13 ALA B CA 1
ATOM 729 C C . ALA B 1 13 ? 7.719 -2.539 -3.854 1 94.06 13 ALA B C 1
ATOM 731 O O . ALA B 1 13 ? 6.836 -2.945 -3.094 1 94.06 13 ALA B O 1
ATOM 732 N N . MET B 1 14 ? 8.281 -3.266 -4.734 1 96.81 14 MET B N 1
ATOM 733 C CA . MET B 1 14 ? 7.871 -4.66 -4.887 1 96.81 14 MET B CA 1
ATOM 734 C C . MET B 1 14 ? 8.234 -5.473 -3.65 1 96.81 14 MET B C 1
ATOM 736 O O . MET B 1 14 ? 7.445 -6.301 -3.193 1 96.81 14 MET B O 1
ATOM 740 N N . GLN B 1 15 ? 9.391 -5.23 -3.129 1 96.25 15 GLN B N 1
ATOM 741 C CA . GLN B 1 15 ? 9.797 -5.957 -1.929 1 96.25 15 GLN B CA 1
ATOM 742 C C . GLN B 1 15 ? 8.875 -5.645 -0.758 1 96.25 15 GLN B C 1
ATOM 744 O O . GLN B 1 15 ? 8.539 -6.535 0.029 1 96.25 15 GLN B O 1
ATOM 749 N N . LYS B 1 16 ? 8.422 -4.414 -0.697 1 94.38 16 LYS B N 1
ATOM 750 C CA . LYS B 1 16 ? 7.496 -4.035 0.365 1 94.38 16 LYS B CA 1
ATOM 751 C C . LYS B 1 16 ? 6.141 -4.707 0.177 1 94.38 16 LYS B C 1
ATOM 753 O O . LYS B 1 16 ? 5.516 -5.141 1.148 1 94.38 16 LYS B O 1
ATOM 758 N N . ALA B 1 17 ? 5.723 -4.805 -1.086 1 97.25 17 ALA B N 1
ATOM 759 C CA . ALA B 1 17 ? 4.484 -5.523 -1.389 1 97.25 17 ALA B CA 1
ATOM 760 C C . ALA B 1 17 ? 4.59 -6.992 -0.99 1 97.25 17 ALA B C 1
ATOM 762 O O . ALA B 1 17 ? 3.654 -7.555 -0.416 1 97.25 17 ALA B O 1
ATOM 763 N N . ILE B 1 18 ? 5.773 -7.551 -1.243 1 98.31 18 ILE B N 1
ATOM 764 C CA . ILE B 1 18 ? 6.012 -8.938 -0.852 1 98.31 18 ILE B CA 1
ATOM 765 C C . ILE B 1 18 ? 5.914 -9.062 0.667 1 98.31 18 ILE B C 1
ATOM 767 O O . ILE B 1 18 ? 5.184 -9.922 1.177 1 98.31 18 ILE B O 1
ATOM 771 N N . ASP B 1 19 ? 6.598 -8.219 1.375 1 96.88 19 ASP B N 1
ATOM 772 C CA . ASP B 1 19 ? 6.609 -8.266 2.834 1 96.88 19 ASP B CA 1
ATOM 773 C C . ASP B 1 19 ? 5.199 -8.102 3.398 1 96.88 19 ASP B C 1
ATOM 775 O O . ASP B 1 19 ? 4.816 -8.789 4.344 1 96.88 19 ASP B O 1
ATOM 779 N N . TYR B 1 20 ? 4.516 -7.254 2.801 1 95.75 20 TYR B N 1
ATOM 780 C CA . TYR B 1 20 ? 3.154 -7 3.258 1 95.75 20 TYR B CA 1
ATOM 781 C C . TYR B 1 20 ? 2.271 -8.227 3.035 1 95.75 20 TYR B C 1
ATOM 783 O O . TYR B 1 20 ? 1.623 -8.703 3.967 1 95.75 20 TYR B O 1
ATOM 791 N N . ALA B 1 21 ? 2.238 -8.68 1.812 1 97.75 21 ALA B N 1
ATOM 792 C CA . ALA B 1 21 ? 1.399 -9.828 1.475 1 97.75 21 ALA B CA 1
ATOM 793 C C . ALA B 1 21 ? 1.745 -11.031 2.342 1 97.75 21 ALA B C 1
ATOM 795 O O . ALA B 1 21 ? 0.854 -11.703 2.871 1 97.75 21 ALA B O 1
ATOM 796 N N . CYS B 1 22 ? 2.998 -11.219 2.494 1 98.31 22 CYS B N 1
ATOM 797 C CA . CYS B 1 22 ? 3.432 -12.359 3.293 1 98.31 22 CYS B CA 1
ATOM 798 C C . CYS B 1 22 ? 3.074 -12.164 4.762 1 98.31 22 CYS B C 1
ATOM 800 O O . CYS B 1 22 ? 2.645 -13.109 5.43 1 98.31 22 CYS B O 1
ATOM 802 N N . GLY B 1 23 ? 3.264 -11.008 5.164 1 96.38 23 GLY B N 1
ATOM 803 C CA . GLY B 1 23 ? 2.938 -10.695 6.547 1 96.38 23 GLY B CA 1
ATOM 804 C C . GLY B 1 23 ? 1.446 -10.727 6.828 1 96.38 23 GLY B C 1
ATOM 805 O O . GLY B 1 23 ? 1.03 -10.828 7.984 1 96.38 23 GLY B O 1
ATOM 806 N N . LYS B 1 24 ? 0.644 -10.695 5.723 1 95.12 24 LYS B N 1
ATOM 807 C CA . LYS B 1 24 ? -0.804 -10.617 5.898 1 95.12 24 LYS B CA 1
ATOM 808 C C . LYS B 1 24 ? -1.483 -11.914 5.477 1 95.12 24 LYS B C 1
ATOM 810 O O . LYS B 1 24 ? -2.695 -11.945 5.254 1 95.12 24 LYS B O 1
ATOM 815 N N . GLY B 1 25 ? -0.718 -12.992 5.301 1 96.06 25 GLY B N 1
ATOM 816 C CA . GLY B 1 25 ? -1.333 -14.305 5.203 1 96.06 25 GLY B CA 1
ATOM 817 C C . GLY B 1 25 ? -1.17 -14.938 3.834 1 96.06 25 GLY B C 1
ATOM 818 O O . GLY B 1 25 ? -1.618 -16.062 3.609 1 96.06 25 GLY B O 1
ATOM 819 N N . ALA B 1 26 ? -0.5 -14.258 2.91 1 97.88 26 ALA B N 1
ATOM 820 C CA . ALA B 1 26 ? -0.156 -14.914 1.649 1 97.88 26 ALA B CA 1
ATOM 821 C C . ALA B 1 26 ? 0.709 -16.141 1.887 1 97.88 26 ALA B C 1
ATOM 823 O O . ALA B 1 26 ? 1.412 -16.234 2.896 1 97.88 26 ALA B O 1
ATOM 824 N N . ASP B 1 27 ? 0.521 -17.109 1 1 98.31 27 ASP B N 1
ATOM 825 C CA . ASP B 1 27 ? 1.385 -18.281 1.084 1 98.31 27 ASP B CA 1
ATOM 826 C C . ASP B 1 27 ? 2.746 -18.016 0.449 1 98.31 27 ASP B C 1
ATOM 828 O O . ASP B 1 27 ? 2.979 -18.359 -0.709 1 98.31 27 ASP B O 1
ATOM 832 N N . CYS B 1 28 ? 3.652 -17.578 1.211 1 98.62 28 CYS B N 1
ATOM 833 C CA . CYS B 1 28 ? 4.934 -17.141 0.668 1 98.62 28 CYS B CA 1
ATOM 834 C C . CYS B 1 28 ? 5.961 -18.266 0.72 1 98.62 28 CYS B C 1
ATOM 836 O O . CYS B 1 28 ? 7.078 -18.125 0.228 1 98.62 28 CYS B O 1
ATOM 838 N N . THR B 1 29 ? 5.52 -19.422 1.267 1 98.44 29 THR B N 1
ATOM 839 C CA . THR B 1 29 ? 6.395 -20.594 1.206 1 98.44 29 THR B CA 1
ATOM 840 C C . THR B 1 29 ? 6.648 -21 -0.241 1 98.44 29 THR B C 1
ATOM 842 O O . THR B 1 29 ? 7.688 -21.578 -0.552 1 98.44 29 THR B O 1
ATOM 845 N N . GLN B 1 30 ? 5.77 -20.641 -1.175 1 98.38 30 GLN B N 1
ATOM 846 C CA . GLN B 1 30 ? 5.855 -21.016 -2.582 1 98.38 30 GLN B CA 1
ATOM 847 C C . GLN B 1 30 ? 6.98 -20.25 -3.285 1 98.38 30 GLN B C 1
ATOM 849 O O . GLN B 1 30 ? 7.438 -20.656 -4.352 1 98.38 30 GLN B O 1
ATOM 854 N N . ILE B 1 31 ? 7.457 -19.141 -2.652 1 98.56 31 ILE B N 1
ATOM 855 C CA . ILE B 1 31 ? 8.461 -18.328 -3.322 1 98.56 31 ILE B CA 1
ATOM 856 C C . ILE B 1 31 ? 9.766 -18.359 -2.529 1 98.56 31 ILE B C 1
ATOM 858 O O . ILE B 1 31 ? 10.672 -17.562 -2.771 1 98.56 31 ILE B O 1
ATOM 862 N N . THR B 1 32 ? 9.781 -19.219 -1.578 1 97.69 32 THR B N 1
ATOM 863 C CA . THR B 1 32 ? 11.07 -19.484 -0.949 1 97.69 32 THR B CA 1
ATOM 864 C C . THR B 1 32 ? 11.938 -20.375 -1.84 1 97.69 32 THR B C 1
ATOM 866 O O . THR B 1 32 ? 11.453 -20.922 -2.834 1 97.69 32 THR B O 1
ATOM 869 N N . SER B 1 33 ? 13.203 -20.516 -1.481 1 96.81 33 SER B N 1
ATOM 870 C CA . SER B 1 33 ? 14.172 -21.188 -2.342 1 96.81 33 SER B CA 1
ATOM 871 C C . SER B 1 33 ? 13.734 -22.609 -2.641 1 96.81 33 SER B C 1
ATOM 873 O O . SER B 1 33 ? 14.055 -23.156 -3.701 1 96.81 33 SER B O 1
ATOM 875 N N . SER B 1 34 ? 13 -23.266 -1.815 1 96.94 34 SER B N 1
ATOM 876 C CA . SER B 1 34 ? 12.562 -24.641 -2.01 1 96.94 34 SER B CA 1
ATOM 877 C C . SER B 1 34 ? 11.18 -24.703 -2.646 1 96.94 34 SER B C 1
ATOM 879 O O . SER B 1 34 ? 10.68 -25.781 -2.973 1 96.94 34 SER B O 1
ATOM 881 N N . GLY B 1 35 ? 10.555 -23.547 -2.807 1 98 35 GLY B N 1
ATOM 882 C CA . GLY B 1 35 ? 9.188 -23.531 -3.311 1 98 35 GLY B CA 1
ATOM 883 C C . GLY B 1 35 ? 9.109 -23.594 -4.824 1 98 35 GLY B C 1
ATOM 884 O O . GLY B 1 35 ? 10.039 -23.156 -5.516 1 98 35 GLY B O 1
ATOM 885 N N . PRO B 1 36 ? 8 -24 -5.34 1 98.12 36 PRO B N 1
ATOM 886 C CA . PRO B 1 36 ? 7.848 -24.188 -6.781 1 98.12 36 PRO B CA 1
ATOM 887 C C . PRO B 1 36 ? 7.762 -22.875 -7.543 1 98.12 36 PRO B C 1
ATOM 889 O O . PRO B 1 36 ? 7.953 -22.844 -8.766 1 98.12 36 PRO B O 1
ATOM 892 N N . CYS B 1 37 ? 7.531 -21.766 -6.836 1 98.56 37 CYS B N 1
ATOM 893 C CA . CYS B 1 37 ? 7.383 -20.484 -7.527 1 98.56 37 CYS B CA 1
ATOM 894 C C . CYS B 1 37 ? 8.578 -19.578 -7.258 1 98.56 37 CYS B C 1
ATOM 896 O O . CYS B 1 37 ? 8.523 -18.375 -7.512 1 98.56 37 CYS B O 1
ATOM 898 N N . PHE B 1 38 ? 9.641 -20.25 -6.746 1 98.25 38 PHE B N 1
ATOM 899 C CA . PHE B 1 38 ? 10.852 -19.484 -6.512 1 98.25 38 PHE B CA 1
ATOM 900 C C . PHE B 1 38 ? 11.508 -19.078 -7.832 1 98.25 38 PHE B C 1
ATOM 902 O O . PHE B 1 38 ? 12.094 -18 -7.938 1 98.25 38 PHE B O 1
ATOM 909 N N . GLN B 1 39 ? 11.289 -19.984 -8.789 1 95.81 39 GLN B N 1
ATOM 910 C CA . GLN B 1 39 ? 11.812 -19.688 -10.117 1 95.81 39 GLN B CA 1
ATOM 911 C C . GLN B 1 39 ? 10.711 -19.188 -11.047 1 95.81 39 GLN B C 1
ATOM 913 O O . GLN B 1 39 ? 9.602 -19.734 -11.055 1 95.81 39 GLN B O 1
ATOM 918 N N . PRO B 1 40 ? 11.031 -18.031 -11.914 1 94.81 40 PRO B N 1
ATOM 919 C CA . PRO B 1 40 ? 12.312 -17.312 -11.945 1 94.81 40 PRO B CA 1
ATOM 920 C C . PRO B 1 40 ? 12.586 -16.516 -10.672 1 94.81 40 PRO B C 1
ATOM 922 O O . PRO B 1 40 ? 11.656 -15.961 -10.078 1 94.81 40 PRO B O 1
ATOM 925 N N . SER B 1 41 ? 13.844 -16.5 -10.203 1 95.81 41 SER B N 1
ATOM 926 C CA . SER B 1 41 ? 14.219 -15.789 -8.984 1 95.81 41 SER B CA 1
ATOM 927 C C . SER B 1 41 ? 14.383 -14.297 -9.242 1 95.81 41 SER B C 1
ATOM 929 O O . SER B 1 41 ? 15.508 -13.789 -9.281 1 95.81 41 SER B O 1
ATOM 931 N N . SER B 1 42 ? 13.273 -13.641 -9.5 1 96.75 42 SER B N 1
ATOM 932 C CA . SER B 1 42 ? 13.188 -12.195 -9.664 1 96.75 42 SER B CA 1
ATOM 933 C C . SER B 1 42 ? 12.18 -11.586 -8.695 1 96.75 42 SER B C 1
ATOM 935 O O . SER B 1 42 ? 11.227 -12.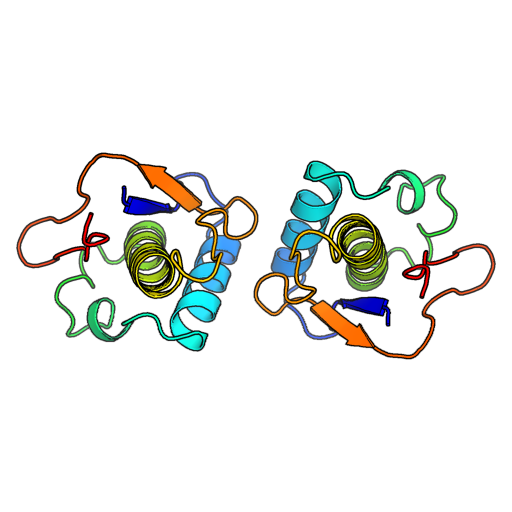25 -8.289 1 96.75 42 SER B O 1
ATOM 937 N N . VAL B 1 43 ? 12.422 -10.367 -8.422 1 97.69 43 VAL B N 1
ATOM 938 C CA . VAL B 1 43 ? 11.555 -9.719 -7.449 1 97.69 43 VAL B CA 1
ATOM 939 C C . VAL B 1 43 ? 10.141 -9.586 -8.023 1 97.69 43 VAL B C 1
ATOM 941 O O . VAL B 1 43 ? 9.156 -9.719 -7.293 1 97.69 43 VAL B O 1
ATOM 944 N N . VAL B 1 44 ? 10.047 -9.391 -9.383 1 98.31 44 VAL B N 1
ATOM 945 C CA . VAL B 1 44 ? 8.734 -9.219 -10.008 1 98.31 44 VAL B CA 1
ATOM 946 C C . VAL B 1 44 ? 7.953 -10.531 -9.914 1 98.31 44 VAL B C 1
ATOM 948 O O . VAL B 1 44 ? 6.762 -10.523 -9.602 1 98.31 44 VAL B O 1
ATOM 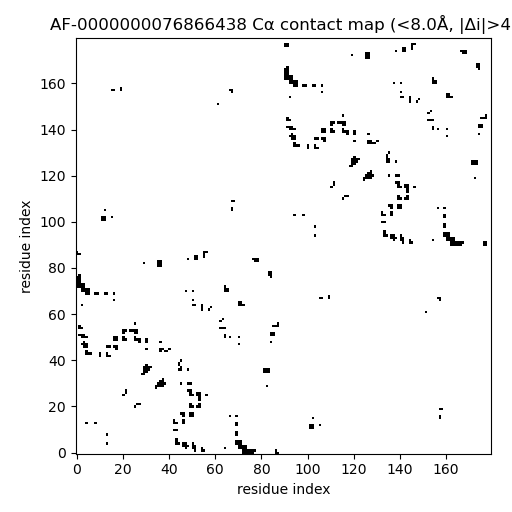951 N N . ALA B 1 45 ? 8.594 -11.656 -10.148 1 98.12 45 ALA B N 1
ATOM 952 C CA . ALA B 1 45 ? 7.926 -12.953 -10.086 1 98.12 45 ALA B CA 1
ATOM 953 C C . ALA B 1 45 ? 7.461 -13.266 -8.672 1 98.12 45 ALA B C 1
ATOM 955 O O . ALA B 1 45 ? 6.32 -13.688 -8.461 1 98.12 45 ALA B O 1
ATOM 956 N N . HIS B 1 46 ? 8.289 -13.008 -7.703 1 98.75 46 HIS B N 1
ATOM 957 C CA . HIS B 1 46 ? 7.941 -13.266 -6.312 1 98.75 46 HIS B CA 1
ATOM 958 C C . HIS B 1 46 ? 6.844 -12.32 -5.832 1 98.75 46 HIS B C 1
ATOM 960 O O . HIS B 1 46 ? 5.922 -12.742 -5.129 1 98.75 46 HIS B O 1
ATOM 966 N N . CYS B 1 47 ? 6.965 -11.172 -6.309 1 98.81 47 CYS B N 1
ATOM 967 C CA . CYS B 1 47 ? 5.953 -10.18 -5.973 1 98.81 47 CYS B CA 1
ATOM 968 C C . CYS B 1 47 ? 4.59 -10.57 -6.531 1 98.81 47 CYS B C 1
ATOM 970 O O . CYS B 1 47 ? 3.586 -10.523 -5.82 1 98.81 47 CYS B O 1
ATOM 972 N N . SER B 1 48 ? 4.566 -11 -7.75 1 98.81 48 SER B N 1
ATOM 973 C CA . SER B 1 48 ? 3.311 -11.375 -8.391 1 98.81 48 SER B CA 1
ATOM 974 C C . SER B 1 48 ? 2.645 -12.539 -7.664 1 98.81 48 SER B C 1
ATOM 976 O O . SER B 1 48 ? 1.436 -12.516 -7.422 1 98.81 48 SER B O 1
ATOM 978 N N . TYR B 1 49 ? 3.467 -13.477 -7.25 1 98.88 49 TYR B N 1
ATOM 979 C CA . TYR B 1 49 ? 2.865 -14.602 -6.551 1 98.88 49 TYR B CA 1
ATOM 980 C C . TYR B 1 49 ? 2.314 -14.18 -5.195 1 98.88 49 TYR B C 1
ATOM 982 O O . TYR B 1 49 ? 1.184 -14.523 -4.844 1 98.88 49 TYR B O 1
ATOM 990 N N . ALA B 1 50 ? 3.1 -13.453 -4.473 1 98.69 50 ALA B N 1
ATOM 991 C CA . ALA B 1 50 ? 2.703 -13.023 -3.133 1 98.69 50 ALA B CA 1
ATOM 992 C C . ALA B 1 50 ? 1.445 -12.164 -3.182 1 98.69 50 ALA B C 1
ATOM 994 O O . ALA B 1 50 ? 0.497 -12.398 -2.428 1 98.69 50 ALA B O 1
ATOM 995 N N . CYS B 1 51 ? 1.398 -11.242 -4.105 1 98.5 51 CYS B N 1
ATOM 996 C CA . CYS B 1 51 ? 0.259 -10.336 -4.234 1 98.5 51 CYS B CA 1
ATOM 997 C C . CYS B 1 51 ? -0.993 -11.102 -4.656 1 98.5 51 CYS B C 1
ATOM 999 O O . CYS B 1 51 ? -2.08 -10.852 -4.137 1 98.5 51 CYS B O 1
ATOM 1001 N N . ASN B 1 52 ? -0.785 -12.008 -5.531 1 98.69 52 ASN B N 1
ATOM 1002 C CA . ASN B 1 52 ? -1.933 -12.812 -5.953 1 98.69 52 ASN B CA 1
ATOM 1003 C C . ASN B 1 52 ? -2.457 -13.68 -4.812 1 98.69 52 ASN B C 1
ATOM 1005 O O . ASN B 1 52 ? -3.67 -13.781 -4.613 1 98.69 52 ASN B O 1
ATOM 1009 N N . SER B 1 53 ? -1.475 -14.344 -4.176 1 98.38 53 SER B N 1
ATOM 1010 C CA . SER B 1 53 ? -1.885 -15.18 -3.053 1 98.38 53 SER B CA 1
ATOM 1011 C C . SER B 1 53 ? -2.688 -14.383 -2.029 1 98.38 53 SER B C 1
ATOM 1013 O O . SER B 1 53 ? -3.752 -14.82 -1.589 1 98.38 53 SER B O 1
ATOM 1015 N N . TYR B 1 54 ? -2.23 -13.227 -1.658 1 97.69 54 TYR B N 1
ATOM 1016 C CA . TYR B 1 54 ? -2.936 -12.336 -0.738 1 97.69 54 TYR B CA 1
ATOM 1017 C C . TYR B 1 54 ? -4.305 -11.961 -1.288 1 97.69 54 TYR B C 1
ATOM 1019 O O . TYR B 1 54 ? -5.312 -12.062 -0.585 1 97.69 54 TYR B O 1
ATOM 1027 N N . TYR B 1 55 ? -4.328 -11.539 -2.537 1 97.12 55 TYR B N 1
ATOM 1028 C CA . TYR B 1 55 ? -5.543 -11.062 -3.186 1 97.12 55 TYR B CA 1
ATOM 1029 C C . TYR B 1 55 ? -6.613 -12.148 -3.207 1 97.12 55 TYR B C 1
ATOM 1031 O O . TYR B 1 55 ? -7.766 -11.898 -2.842 1 97.12 55 TYR B O 1
ATOM 1039 N N . GLN B 1 56 ? -6.242 -13.281 -3.561 1 97.31 56 GLN B N 1
ATOM 1040 C CA . GLN B 1 56 ? -7.211 -14.367 -3.652 1 97.31 56 GLN B CA 1
ATOM 1041 C C . GLN B 1 56 ? -7.82 -14.68 -2.287 1 97.31 56 GLN B C 1
ATOM 1043 O O . GLN B 1 56 ? -8.992 -15.039 -2.191 1 97.31 56 GLN B O 1
ATOM 1048 N N . LYS B 1 57 ? -7.086 -14.5 -1.26 1 95.25 57 LYS B N 1
ATOM 1049 C CA . LYS B 1 57 ? -7.551 -14.836 0.084 1 95.25 57 LYS B CA 1
ATOM 1050 C C . LYS B 1 57 ? -8.414 -13.711 0.659 1 95.25 57 LYS B C 1
ATOM 1052 O O . LYS B 1 57 ? -9.281 -13.961 1.502 1 95.25 57 LYS B O 1
ATOM 1057 N N . ASN B 1 58 ? -8.242 -12.578 0.107 1 92.75 58 ASN B N 1
ATOM 1058 C CA . ASN B 1 58 ? -8.812 -11.453 0.841 1 92.75 58 ASN B CA 1
ATOM 1059 C C . ASN B 1 58 ? -9.742 -10.625 -0.038 1 92.75 58 ASN B C 1
ATOM 1061 O O . ASN B 1 58 ? -10.391 -9.695 0.441 1 92.75 58 ASN B O 1
ATOM 1065 N N . ALA B 1 59 ? -9.82 -10.945 -1.278 1 89.75 59 ALA B N 1
ATOM 1066 C CA . ALA B 1 59 ? -10.656 -10.148 -2.18 1 89.75 59 ALA B CA 1
ATOM 1067 C C . ALA B 1 59 ? -12.102 -10.102 -1.695 1 89.75 59 ALA B C 1
ATOM 1069 O O . ALA B 1 59 ? -12.758 -9.07 -1.793 1 89.75 59 ALA B O 1
ATOM 1070 N N . GLY B 1 60 ? -12.531 -11.172 -1.19 1 85.62 60 GLY B N 1
ATOM 1071 C CA . GLY B 1 60 ? -13.891 -11.25 -0.692 1 85.62 60 GLY B CA 1
ATOM 1072 C C . GLY B 1 60 ? -14.141 -10.344 0.502 1 85.62 60 GLY B C 1
ATOM 1073 O O . GLY B 1 60 ? -15.289 -10.023 0.815 1 85.62 60 GLY B O 1
ATOM 1074 N N . MET B 1 61 ? -13.133 -9.914 1.135 1 82.5 61 MET B N 1
ATOM 1075 C CA . MET B 1 61 ? -13.227 -9.07 2.318 1 82.5 61 MET B CA 1
ATOM 1076 C C . MET B 1 61 ? -12.852 -7.625 1.99 1 82.5 61 MET B C 1
ATOM 1078 O O . MET B 1 61 ? -12.57 -6.832 2.891 1 82.5 61 MET B O 1
ATOM 1082 N N . GLY B 1 62 ? -12.75 -7.336 0.675 1 80 62 GLY B N 1
ATOM 1083 C CA . GLY B 1 62 ? -12.57 -5.953 0.269 1 80 62 GLY B CA 1
ATOM 1084 C C . GLY B 1 62 ? -11.141 -5.625 -0.11 1 80 62 GLY B C 1
ATOM 1085 O O . GLY B 1 62 ? -10.828 -4.492 -0.479 1 80 62 GLY B O 1
ATOM 1086 N N . ALA B 1 63 ? -10.305 -6.668 -0.018 1 84.12 63 ALA B N 1
ATOM 1087 C CA . ALA B 1 63 ? -8.93 -6.414 -0.44 1 84.12 63 ALA B CA 1
ATOM 1088 C C . ALA B 1 63 ? -8.859 -6.125 -1.938 1 84.12 63 ALA B C 1
ATOM 1090 O O . ALA B 1 63 ? -9.578 -6.738 -2.729 1 84.12 63 ALA B O 1
ATOM 1091 N N . THR B 1 64 ? -7.984 -5.098 -2.195 1 86.62 64 THR B N 1
ATOM 1092 C CA . THR B 1 64 ? -7.773 -4.754 -3.598 1 86.62 64 THR B CA 1
ATOM 1093 C C . THR B 1 64 ? -6.395 -5.203 -4.062 1 86.62 64 THR B C 1
ATOM 1095 O O . THR B 1 64 ? -5.52 -5.496 -3.244 1 86.62 64 THR B O 1
ATOM 1098 N N . CYS B 1 65 ? -6.266 -5.32 -5.383 1 94.12 65 CYS B N 1
ATOM 1099 C CA . CYS B 1 65 ? -5.004 -5.719 -5.996 1 94.12 65 CYS B CA 1
ATOM 1100 C C . CYS B 1 65 ? -4.098 -4.512 -6.223 1 94.12 65 CYS B C 1
ATOM 1102 O O . CYS B 1 65 ? -3.037 -4.633 -6.832 1 94.12 65 CYS B O 1
ATOM 1104 N N . ASP B 1 66 ? -4.328 -3.422 -5.738 1 92 66 ASP B N 1
ATOM 1105 C CA . ASP B 1 66 ? -3.602 -2.213 -6.113 1 92 66 ASP B CA 1
ATOM 1106 C C . ASP B 1 66 ? -2.193 -2.213 -5.523 1 92 66 ASP B C 1
ATOM 1108 O O . ASP B 1 66 ? -1.21 -2.051 -6.246 1 92 66 ASP B O 1
ATOM 1112 N N . PHE B 1 67 ? -1.94 -2.51 -4.258 1 95.12 67 PHE B N 1
ATOM 1113 C CA . PHE B 1 67 ? -0.678 -2.48 -3.527 1 95.12 67 PHE B CA 1
ATOM 1114 C C . PHE B 1 67 ? 0.067 -1.178 -3.787 1 95.12 67 PHE B C 1
ATOM 1116 O O . PHE B 1 67 ? 1.242 -1.191 -4.16 1 95.12 67 PHE B O 1
ATOM 1123 N N . MET B 1 68 ? -0.627 -0.117 -3.613 1 93.25 68 MET B N 1
ATOM 1124 C CA . MET B 1 68 ? -0.121 1.24 -3.797 1 93.25 68 MET B CA 1
ATOM 1125 C C . MET B 1 68 ? 0.436 1.428 -5.203 1 93.25 68 MET B C 1
ATOM 1127 O O . MET B 1 68 ? 1.475 2.066 -5.383 1 93.25 68 MET B O 1
ATOM 1131 N N . GLY B 1 69 ? -0.191 0.716 -6.145 1 92.62 69 GLY B N 1
ATOM 1132 C CA . GLY B 1 69 ? 0.151 0.917 -7.543 1 92.62 69 GLY B CA 1
ATOM 1133 C C . GLY B 1 69 ? 1.156 -0.093 -8.062 1 92.62 69 GLY B C 1
ATOM 1134 O O . GLY B 1 69 ? 1.507 -0.076 -9.242 1 92.62 69 GLY B O 1
ATOM 1135 N N . VAL B 1 70 ? 1.571 -1.036 -7.211 1 96.56 70 VAL B N 1
ATOM 1136 C CA . VAL B 1 70 ? 2.627 -1.981 -7.559 1 96.56 70 VAL B CA 1
ATOM 1137 C C . VAL B 1 70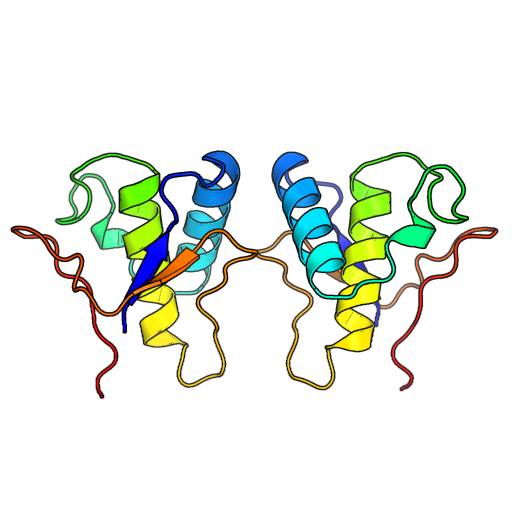 ? 2.045 -3.129 -8.375 1 96.56 70 VAL B C 1
ATOM 1139 O O . VAL B 1 70 ? 2.721 -3.686 -9.25 1 96.56 70 VAL B O 1
ATOM 1142 N N . ALA B 1 71 ? 0.765 -3.461 -8.133 1 98.19 71 ALA B N 1
ATOM 1143 C CA . ALA B 1 71 ? 0.171 -4.641 -8.758 1 98.19 71 ALA B CA 1
ATOM 1144 C C . ALA B 1 71 ? -1.093 -4.27 -9.531 1 98.19 71 ALA B C 1
ATOM 1146 O O . ALA B 1 71 ? -1.64 -3.18 -9.359 1 98.19 71 ALA B O 1
ATOM 1147 N N . THR B 1 72 ? -1.5 -5.141 -10.461 1 97.25 72 THR B N 1
ATOM 1148 C CA . THR B 1 72 ? -2.676 -4.938 -11.305 1 97.25 72 THR B CA 1
ATOM 1149 C C . THR B 1 72 ? -3.373 -6.266 -11.586 1 97.25 72 THR B C 1
ATOM 1151 O O . THR B 1 72 ? -2.74 -7.324 -11.555 1 97.25 72 THR B O 1
ATOM 1154 N N . LEU B 1 73 ? -4.688 -6.207 -11.875 1 96.75 73 LEU B N 1
ATOM 1155 C CA . LEU B 1 73 ? -5.461 -7.398 -12.195 1 96.75 73 LEU B CA 1
ATOM 1156 C C . LEU B 1 73 ? -5.227 -7.824 -13.641 1 96.75 73 LEU B C 1
ATOM 1158 O O . LEU B 1 73 ? -5.137 -6.98 -14.539 1 96.75 73 LEU B O 1
ATOM 1162 N N . THR B 1 74 ? -5.059 -9.109 -13.797 1 96.81 74 THR B N 1
ATOM 1163 C CA . THR B 1 74 ? -4.969 -9.641 -15.148 1 96.81 74 THR B CA 1
ATOM 1164 C C . THR B 1 74 ? -5.824 -10.898 -15.289 1 96.81 74 THR B C 1
ATOM 1166 O O . THR B 1 74 ? -5.98 -11.664 -14.336 1 96.81 74 THR B O 1
ATOM 1169 N N . GLY B 1 75 ? -6.367 -11.07 -16.406 1 96.06 75 GLY B N 1
ATOM 1170 C CA . GLY B 1 75 ? -7.164 -12.25 -16.688 1 96.06 75 GLY B CA 1
ATOM 1171 C C . GLY B 1 75 ? -6.324 -13.461 -17.031 1 96.06 75 GLY B C 1
ATOM 1172 O O . GLY B 1 75 ? -6.82 -14.594 -17.031 1 96.06 75 GLY B O 1
ATOM 1173 N N . ALA B 1 76 ? -5.086 -13.219 -17.344 1 95.88 76 ALA B N 1
ATOM 1174 C CA . ALA B 1 76 ? -4.188 -14.305 -17.75 1 95.88 76 ALA B CA 1
ATOM 1175 C C . ALA B 1 76 ? -3.602 -15.008 -16.531 1 95.88 76 ALA B C 1
ATOM 1177 O O . ALA B 1 76 ? -3.096 -14.367 -15.617 1 95.88 76 ALA B O 1
ATOM 1178 N N . ASP B 1 77 ? -3.68 -16.328 -16.578 1 97.62 77 ASP B N 1
ATOM 1179 C CA . ASP B 1 77 ? -3.074 -17.141 -15.523 1 97.62 77 ASP B CA 1
ATOM 1180 C C . ASP B 1 77 ? -1.551 -17.094 -15.609 1 97.62 77 ASP B C 1
ATOM 1182 O O . ASP B 1 77 ? -0.967 -17.578 -16.578 1 97.62 77 ASP B O 1
ATOM 1186 N N . PRO B 1 78 ? -0.912 -16.625 -14.57 1 97.5 78 PRO B N 1
ATOM 1187 C CA . PRO B 1 78 ? 0.546 -16.5 -14.625 1 97.5 78 PRO B CA 1
ATOM 1188 C C . PRO B 1 78 ? 1.265 -17.812 -14.297 1 97.5 78 PRO B C 1
ATOM 1190 O O . PRO B 1 78 ? 2.498 -17.859 -14.312 1 97.5 78 PRO B O 1
ATOM 1193 N N . SER B 1 79 ? 0.577 -18.844 -14.016 1 98.19 79 SER B N 1
ATOM 1194 C CA . SER B 1 79 ? 1.192 -20.109 -13.648 1 98.19 79 SER B CA 1
ATOM 1195 C C . SER B 1 79 ? 2.084 -20.641 -14.773 1 98.19 79 SER B C 1
ATOM 1197 O O . SER B 1 79 ? 1.807 -20.406 -15.953 1 98.19 79 SER B O 1
ATOM 1199 N N . ALA B 1 80 ? 3.238 -21.172 -14.367 1 96.12 80 ALA B N 1
ATOM 1200 C CA . ALA B 1 80 ? 4.16 -21.766 -15.32 1 96.12 80 ALA B CA 1
ATOM 1201 C C . ALA B 1 80 ? 4.891 -22.969 -14.695 1 96.12 80 ALA B C 1
ATOM 1203 O O . ALA B 1 80 ? 5.422 -22.859 -13.594 1 96.12 80 ALA B O 1
ATOM 1204 N N . GLY B 1 81 ? 4.883 -24.062 -15.492 1 95.56 81 GLY B N 1
ATOM 1205 C CA . GLY B 1 81 ? 5.535 -25.25 -14.953 1 95.56 81 GLY B CA 1
ATOM 1206 C C . GLY B 1 81 ? 4.922 -25.734 -13.648 1 95.56 81 GLY B C 1
ATOM 1207 O O . GLY B 1 81 ? 3.709 -25.938 -13.57 1 95.56 81 GLY B O 1
ATOM 1208 N N . SER B 1 82 ? 5.797 -25.844 -12.57 1 96.62 82 SER B N 1
ATOM 1209 C CA . SER B 1 82 ? 5.336 -26.312 -11.266 1 96.62 82 SER B CA 1
ATOM 1210 C C . SER B 1 82 ? 4.785 -25.156 -10.43 1 96.62 82 SER B C 1
ATOM 1212 O O . SER B 1 82 ? 4.156 -25.375 -9.391 1 96.62 82 SER B O 1
ATOM 1214 N N . CYS B 1 83 ? 4.984 -23.984 -10.898 1 98.38 83 CYS B N 1
ATOM 1215 C CA . CYS B 1 83 ? 4.453 -22.828 -10.18 1 98.38 83 CYS B CA 1
ATOM 1216 C C . CYS B 1 83 ? 2.99 -22.594 -10.531 1 98.38 83 CYS B C 1
ATOM 1218 O O . CYS B 1 83 ? 2.676 -22.219 -11.664 1 98.38 83 CYS B O 1
ATOM 1220 N N . LYS B 1 84 ? 2.066 -22.797 -9.508 1 97.75 84 LYS B N 1
ATOM 1221 C CA . LYS B 1 84 ? 0.63 -22.625 -9.711 1 97.75 84 LYS B CA 1
ATOM 1222 C C . LYS B 1 84 ? 0.094 -21.453 -8.891 1 97.75 84 LYS B C 1
ATOM 1224 O O . LYS B 1 84 ? 0.259 -21.406 -7.672 1 97.75 84 LYS B O 1
ATOM 1229 N N . TYR B 1 85 ? -0.475 -20.531 -9.656 1 98.38 85 TYR B N 1
ATOM 1230 C CA . TYR B 1 85 ? -1.146 -19.422 -9 1 98.38 85 TYR B CA 1
ATOM 1231 C C . TYR B 1 85 ? -2.564 -19.797 -8.594 1 98.38 85 TYR B C 1
ATOM 1233 O O . TYR B 1 85 ? -3.324 -20.344 -9.398 1 98.38 85 TYR B O 1
ATOM 1241 N N . PRO B 1 86 ? -2.863 -19.531 -7.293 1 96.81 86 PRO B N 1
ATOM 1242 C CA . PRO B 1 86 ? -4.273 -19.719 -6.941 1 9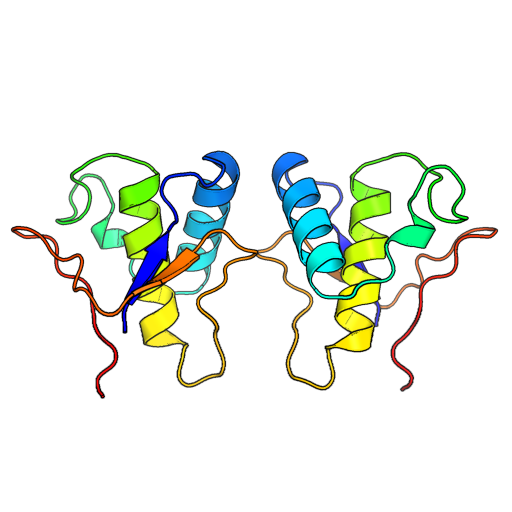6.81 86 PRO B CA 1
ATOM 1243 C C . PRO B 1 86 ? -5.199 -18.75 -7.672 1 96.81 86 PRO B C 1
ATOM 1245 O O . PRO B 1 86 ? -4.809 -17.609 -7.941 1 96.81 86 PRO B O 1
ATOM 1248 N N . ALA B 1 87 ? -6.352 -19.125 -8.031 1 91.94 87 ALA B N 1
ATOM 1249 C CA . ALA B 1 87 ? -7.395 -18.297 -8.633 1 91.94 87 ALA B CA 1
ATOM 1250 C C . ALA B 1 87 ? -8.617 -18.219 -7.723 1 91.94 87 ALA B C 1
ATOM 1252 O O . ALA B 1 87 ? -8.812 -19.062 -6.852 1 91.94 87 ALA B O 1
ATOM 1253 N N . SER B 1 88 ? -9.188 -16.906 -7.691 1 72.88 88 SER B N 1
ATOM 1254 C CA . SER B 1 88 ? -10.445 -16.859 -6.953 1 72.88 88 SER B CA 1
ATOM 1255 C C . SER B 1 88 ? -11.445 -17.875 -7.508 1 72.88 88 SER B C 1
ATOM 1257 O O . SER B 1 88 ? -11.461 -18.141 -8.711 1 72.88 88 SER B O 1
ATOM 1259 N N . ALA B 1 89 ? -11.805 -18.75 -6.547 1 57.16 89 ALA B N 1
ATOM 1260 C CA . ALA B 1 89 ? -12.93 -19.609 -6.918 1 57.16 89 ALA B CA 1
ATOM 1261 C C . ALA B 1 89 ? -14.109 -18.781 -7.414 1 57.16 89 ALA B C 1
ATOM 1263 O O . ALA B 1 89 ? -14.531 -17.828 -6.754 1 57.16 89 ALA B O 1
ATOM 1264 N N . ARG B 1 90 ? -14.094 -18.344 -8.773 1 42.25 90 ARG B N 1
ATOM 1265 C CA . ARG B 1 90 ? -15.43 -17.891 -9.141 1 42.25 90 ARG B CA 1
ATOM 1266 C C . ARG B 1 90 ? -16.484 -18.906 -8.711 1 42.25 90 ARG B C 1
ATOM 1268 O O . ARG B 1 90 ? -16.203 -20.109 -8.633 1 42.25 90 ARG B O 1
#

InterPro domains:
  IPR012946 X8 domain [PF07983] (2-72)
  IPR012946 X8 domain [SM00768] (1-85)
  IPR044788 Carbohydrate-binding X8 domain-containing protein, plant [PTHR31044] (1-87)

Sequence (180 aa):
MYCVCKSDANPVAMQKAIDYACGKGADCTQITSSGPCFQPSSVVAHCSYACNSYYQKNAGMGATCDFMGVATLTGADPSAGSCKYPASARMYCVCKSDANPVAMQKAIDYACGKGADCTQITSSGPCFQPSSVVAHCSYACNSYYQKNAGMGATCDFMGVATLTGADPSAGSCKYPASAR

Solvent-accessible surface area (backbone atoms only — not comparable to full-atom values): 9708 Å² total; per-residue (Å²): 104,35,26,35,39,43,86,83,44,57,70,68,55,36,51,43,45,28,52,37,21,40,74,70,69,15,68,48,68,38,48,32,92,87,20,56,34,21,65,68,86,41,66,49,52,39,20,18,51,19,40,18,39,27,29,52,72,29,37,91,77,69,48,67,49,40,69,75,72,37,27,40,77,34,82,65,78,81,48,54,92,78,18,76,67,76,62,53,82,122,105,36,26,34,39,43,86,82,45,58,68,67,55,35,51,43,45,27,52,35,20,40,73,70,68,14,68,47,65,39,48,31,92,88,21,55,34,21,65,67,86,42,68,50,50,38,20,18,50,19,40,16,40,27,30,53,74,29,38,88,77,69,47,67,48,40,68,74,72,36,27,42,76,35,81,65,78,81,49,54,93,79,18,76,66,77,64,52,82,123

Secondary structure (DSSP, 8-state):
-EEEE-TTS-HHHHHHHHHHHHHTT--GGGGSTTSTT--S--HHHHHHHHHHHHHHHHGGGT--S-TTTTEEEESS---BTTB-------/-EEEE-TTS-HHHHHHHHHHHHHTT--GGGGSTTSTT--S--HHHHHHHHHHHHHHHHGGGT--S-TTTTEEEESS---BTTB-------

Organism: Aegilops tauschii subsp. strangulata (NCBI:txid200361)

Nearest PDB structures (foldseek):
  8pe1-assembly1_B  TM=7.340E-01  e=7.520E-03  Aspergillus fumigatus Af293
  2jon-assembly1_A  TM=6.207E-01  e=2.223E-03  Olea europaea

pLDDT: mean 94.68, std 8.09, range [42.25, 98.88]